Protein AF-A0A3D5HI89-F1 (afdb_monomer)

Secondary structure (DSSP, 8-state):
-HHHHHHHHHTTS--HHHHHHHHHHHHHHHHHHHHHHHHHHHHHHHHHHHHHHHHHTTS-----S----------------

pLDDT: mean 70.7, std 19.3, range [39.62, 94.25]

Sequence (81 aa):
EIAVSDLQTALEGEDLDDINAKAQALSQAAMKIGEAVYKAQQEAEAAGDAASDAQTDGEDVVDADFEEVSNDDSDEEQKAS

Foldseek 3Di:
DVLVVQLVVCVVDDPPVSNVVSVVVVVVVVVVVVVVVVVVVVVVVVVVVVVVVVVCVVDDPPPPPDPPPPPPDDDDDDDDD

Mean predicted aligned error: 17.25 Å

Radius of gyration: 32.46 Å; Cα contacts (8 Å, |Δi|>4): 16; chains: 1; bounding box: 7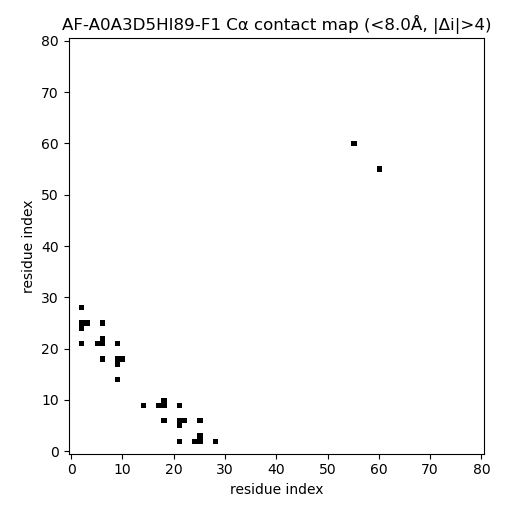3×28×84 Å

Solvent-accessible surface area (backbone atoms only — not comparable to full-atom values): 5035 Å² total; per-residue (Å²): 119,64,50,60,56,54,30,54,59,33,65,76,55,84,53,63,67,58,34,51,54,32,50,53,52,32,51,56,51,50,53,54,49,51,52,51,50,52,50,52,47,50,54,49,50,53,51,52,49,55,52,49,51,68,59,40,79,77,60,86,78,73,72,85,72,70,80,75,78,76,76,86,79,76,88,83,85,87,86,87,132

Structure (mmCIF, N/CA/C/O backbone):
data_AF-A0A3D5HI89-F1
#
_entry.id   AF-A0A3D5HI89-F1
#
loop_
_atom_site.group_PDB
_atom_site.id
_atom_site.type_symbol
_atom_site.label_atom_id
_atom_site.label_alt_id
_atom_site.label_comp_id
_atom_site.label_asym_id
_atom_site.label_entity_id
_atom_site.label_seq_id
_atom_site.pdbx_PDB_ins_code
_atom_site.Cartn_x
_atom_site.Cartn_y
_atom_site.Cartn_z
_atom_site.occupancy
_atom_site.B_iso_or_equiv
_atom_site.auth_seq_id
_atom_site.auth_comp_id
_atom_site.auth_asym_id
_atom_site.auth_atom_id
_atom_site.pdbx_PDB_model_num
ATOM 1 N N . GLU A 1 1 ? -7.440 5.716 -6.125 1.00 57.69 1 GLU A N 1
ATOM 2 C CA . GLU A 1 1 ? -7.218 6.505 -4.890 1.00 57.69 1 GLU A CA 1
ATOM 3 C C . GLU A 1 1 ? -8.201 6.212 -3.749 1.00 57.69 1 GLU A C 1
ATOM 5 O O . GLU A 1 1 ? -7.868 6.490 -2.608 1.00 57.69 1 GLU A O 1
ATOM 10 N N . IL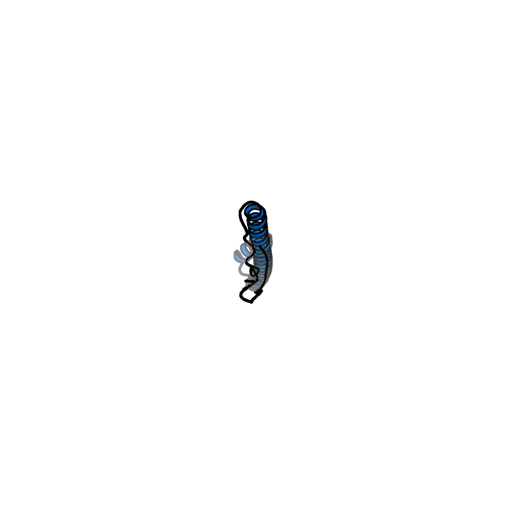E A 1 2 ? -9.356 5.582 -4.006 1.00 72.12 2 ILE A N 1
ATOM 11 C CA . ILE A 1 2 ? -10.414 5.357 -2.999 1.00 72.12 2 ILE A CA 1
ATOM 12 C C . ILE A 1 2 ? -9.961 4.488 -1.801 1.00 72.12 2 ILE A C 1
ATOM 14 O O . ILE A 1 2 ? -10.263 4.820 -0.664 1.00 72.12 2 ILE A O 1
ATOM 18 N N . ALA A 1 3 ? -9.146 3.447 -2.016 1.00 79.44 3 ALA A N 1
ATOM 19 C CA . ALA A 1 3 ? -8.750 2.515 -0.947 1.00 79.44 3 ALA A CA 1
ATOM 20 C C . ALA A 1 3 ? -7.907 3.138 0.188 1.00 79.44 3 ALA A C 1
ATOM 22 O O . ALA A 1 3 ? -7.959 2.657 1.317 1.00 79.44 3 ALA A O 1
ATOM 23 N N . VAL A 1 4 ? -7.130 4.194 -0.091 1.00 86.25 4 VAL A N 1
ATOM 24 C CA . VAL A 1 4 ? -6.336 4.890 0.941 1.00 86.25 4 VAL A CA 1
ATOM 25 C C . VAL A 1 4 ? -7.247 5.743 1.817 1.00 86.25 4 VAL A C 1
ATOM 27 O O . VAL A 1 4 ? -7.174 5.649 3.039 1.00 86.25 4 VAL A O 1
ATOM 30 N N . SER A 1 5 ? -8.122 6.536 1.192 1.00 88.50 5 SER A N 1
ATOM 31 C CA . SER A 1 5 ? -9.079 7.388 1.907 1.00 88.50 5 SER A CA 1
ATOM 32 C C . SER A 1 5 ? -10.043 6.552 2.745 1.00 88.50 5 SER A C 1
ATOM 34 O O . SER A 1 5 ? -10.310 6.883 3.893 1.00 88.50 5 SER A O 1
ATOM 36 N N . ASP A 1 6 ? -10.515 5.434 2.195 1.00 85.38 6 ASP A N 1
ATOM 37 C CA . ASP A 1 6 ? -11.418 4.524 2.891 1.00 85.38 6 ASP A CA 1
ATOM 38 C C . ASP A 1 6 ? -10.775 3.913 4.138 1.00 85.38 6 ASP A C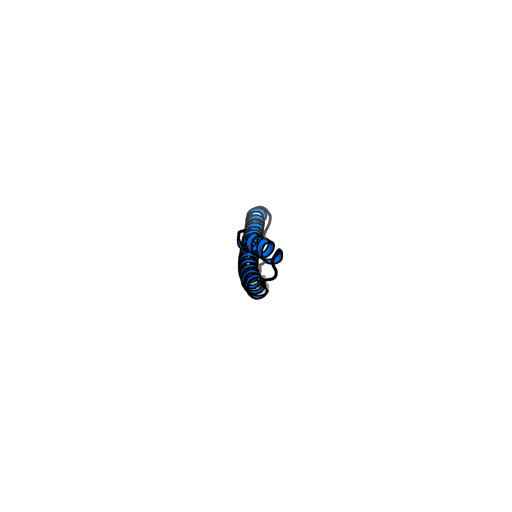 1
ATOM 40 O O . ASP A 1 6 ? -11.436 3.809 5.170 1.00 85.38 6 ASP A O 1
ATOM 44 N N . LEU A 1 7 ? -9.500 3.512 4.055 1.00 87.06 7 LEU A N 1
ATOM 45 C CA . LEU A 1 7 ? -8.755 3.011 5.209 1.00 87.06 7 LEU A CA 1
ATOM 46 C C . LEU A 1 7 ? -8.512 4.118 6.241 1.00 87.06 7 LEU A C 1
ATOM 48 O O . LEU A 1 7 ? -8.645 3.863 7.432 1.00 87.06 7 LEU A O 1
ATOM 52 N N . GLN A 1 8 ? -8.189 5.339 5.804 1.00 89.81 8 GLN A N 1
ATOM 53 C CA . GLN A 1 8 ? -8.019 6.481 6.707 1.00 89.81 8 GLN A CA 1
ATOM 54 C C . GLN A 1 8 ? -9.290 6.762 7.509 1.00 89.81 8 GLN A C 1
ATOM 56 O O . GLN A 1 8 ? -9.206 6.890 8.724 1.00 89.81 8 GLN A O 1
ATOM 61 N N . THR A 1 9 ? -10.460 6.767 6.866 1.00 91.12 9 THR A N 1
ATOM 62 C CA . THR A 1 9 ? -11.742 6.934 7.565 1.00 91.12 9 THR A CA 1
ATOM 63 C C . THR A 1 9 ? -12.033 5.779 8.525 1.00 91.12 9 THR A C 1
ATOM 65 O O . THR A 1 9 ? -12.507 6.015 9.630 1.00 91.12 9 THR A O 1
ATOM 68 N N . ALA A 1 10 ? -11.726 4.532 8.158 1.00 90.38 10 ALA A N 1
ATOM 69 C CA . ALA A 1 10 ? -11.928 3.395 9.062 1.00 90.38 10 ALA A CA 1
ATOM 70 C C . ALA A 1 10 ? -11.017 3.445 10.299 1.00 90.38 10 ALA A C 1
ATOM 72 O O . ALA A 1 10 ? -11.441 3.061 11.385 1.00 90.38 10 ALA A O 1
ATOM 73 N N . LEU A 1 11 ? -9.795 3.972 10.159 1.00 92.75 11 LEU A N 1
ATOM 74 C CA . LEU A 1 11 ? -8.854 4.166 11.269 1.00 92.75 11 LEU A CA 1
ATOM 75 C C . LEU A 1 11 ? -9.306 5.229 12.287 1.00 92.75 11 LEU A C 1
ATOM 77 O O . LEU A 1 11 ? -8.748 5.283 13.380 1.00 92.75 11 LEU A O 1
ATOM 81 N N . GLU A 1 12 ? -10.289 6.069 11.953 1.00 93.75 12 GLU A N 1
ATOM 82 C CA . GLU A 1 12 ? -10.909 7.006 12.902 1.00 93.75 12 GLU A CA 1
ATOM 83 C C . GLU A 1 12 ? -11.924 6.314 13.830 1.00 93.75 12 GLU A C 1
ATOM 85 O O . GLU A 1 12 ? -12.329 6.887 14.842 1.00 93.75 12 GLU A O 1
ATOM 90 N N . GLY A 1 13 ? -12.338 5.091 13.486 1.00 90.94 13 GLY A N 1
ATOM 91 C CA . GLY A 1 13 ? -13.229 4.254 14.280 1.00 90.94 13 GLY A CA 1
ATOM 92 C C . GLY A 1 13 ? -12.501 3.148 15.048 1.00 90.94 13 GLY A C 1
ATOM 93 O O . GLY A 1 13 ? -11.277 3.056 15.072 1.00 90.94 13 GLY A O 1
ATOM 94 N N . GLU A 1 14 ? -13.289 2.276 15.678 1.00 90.06 14 GLU A N 1
ATOM 95 C CA . GLU A 1 14 ? -12.798 1.149 16.492 1.00 90.06 14 GLU A CA 1
ATOM 96 C C . GLU A 1 14 ? -13.145 -0.221 15.878 1.00 90.06 14 GLU A C 1
ATOM 98 O O . GLU A 1 14 ? -12.908 -1.263 16.490 1.00 90.06 14 GLU A O 1
ATOM 103 N N . ASP A 1 15 ? -13.713 -0.238 14.667 1.00 94.25 15 ASP A N 1
ATOM 104 C CA . ASP A 1 15 ? -14.083 -1.469 13.970 1.00 94.25 15 ASP A CA 1
ATOM 105 C C . ASP A 1 15 ? -12.839 -2.136 13.366 1.00 94.25 15 ASP A C 1
ATOM 107 O O . ASP A 1 15 ? -12.402 -1.847 12.249 1.00 94.25 15 ASP A O 1
ATOM 111 N N . LEU A 1 16 ? -12.241 -3.035 14.148 1.00 93.31 16 LEU A N 1
ATOM 112 C CA . LEU A 1 16 ? -11.051 -3.774 13.741 1.00 93.31 16 LEU A CA 1
ATOM 113 C C . LEU A 1 16 ? -11.297 -4.680 12.529 1.00 93.31 16 LEU A C 1
ATOM 115 O O . LEU A 1 16 ? -10.349 -4.927 11.780 1.00 93.31 16 LEU A O 1
ATOM 119 N N . ASP A 1 17 ? -12.517 -5.175 12.321 1.00 94.25 17 ASP A N 1
ATOM 120 C CA . ASP A 1 17 ? -12.829 -6.011 11.161 1.00 94.25 17 ASP A CA 1
ATOM 121 C C . ASP A 1 17 ? -12.840 -5.159 9.883 1.00 94.25 17 ASP A C 1
ATOM 123 O O . ASP A 1 17 ? -12.220 -5.536 8.882 1.00 94.25 17 ASP A O 1
ATOM 127 N N . ASP A 1 18 ? -13.444 -3.968 9.935 1.00 92.50 18 ASP A N 1
ATOM 128 C CA . ASP A 1 18 ? -13.472 -3.027 8.807 1.00 92.50 18 ASP A CA 1
ATOM 129 C C . ASP A 1 18 ? -12.073 -2.483 8.466 1.00 92.50 18 ASP A C 1
ATOM 131 O O . ASP A 1 18 ? -11.665 -2.470 7.297 1.00 92.50 18 ASP A O 1
ATOM 135 N N . ILE A 1 19 ? -11.278 -2.123 9.482 1.00 92.75 19 ILE A N 1
ATOM 136 C CA . ILE A 1 19 ? -9.881 -1.691 9.302 1.00 92.75 19 ILE A CA 1
ATOM 137 C C . ILE A 1 19 ? -9.061 -2.794 8.621 1.00 92.75 19 ILE A C 1
ATOM 139 O O . ILE A 1 19 ? -8.330 -2.519 7.664 1.00 92.75 19 ILE A O 1
ATOM 143 N N . ASN A 1 20 ? -9.191 -4.049 9.066 1.00 93.12 20 ASN A N 1
ATOM 144 C CA . ASN A 1 20 ? -8.469 -5.170 8.462 1.00 93.12 20 ASN A CA 1
ATOM 145 C C . ASN A 1 20 ? -8.896 -5.412 7.009 1.00 93.12 20 ASN A C 1
ATOM 147 O O . ASN A 1 20 ? -8.036 -5.593 6.141 1.00 93.12 20 ASN A O 1
ATOM 151 N N . ALA A 1 21 ? -10.198 -5.378 6.718 1.00 93.94 21 ALA A N 1
ATOM 152 C CA . ALA A 1 21 ? -10.711 -5.557 5.362 1.00 93.94 21 ALA A CA 1
ATOM 153 C C . ALA A 1 21 ? -10.177 -4.476 4.405 1.00 93.94 21 ALA A C 1
ATOM 155 O O . ALA A 1 21 ? -9.674 -4.783 3.317 1.00 93.94 21 ALA A O 1
ATOM 156 N N . LYS A 1 22 ? -10.210 -3.206 4.825 1.00 92.38 22 LYS A N 1
ATOM 157 C CA . LYS A 1 22 ? -9.711 -2.075 4.028 1.00 92.38 22 LYS A CA 1
ATOM 158 C C . LYS A 1 22 ? -8.189 -2.084 3.886 1.00 92.38 22 LYS A C 1
ATOM 160 O O . LYS A 1 22 ? -7.682 -1.772 2.808 1.00 92.38 22 LYS A O 1
ATOM 165 N N . ALA A 1 23 ? -7.451 -2.515 4.909 1.00 91.50 23 ALA A N 1
ATOM 166 C CA . ALA A 1 23 ? -6.000 -2.677 4.831 1.00 91.50 23 ALA A CA 1
ATOM 167 C C . ALA A 1 23 ? -5.597 -3.757 3.812 1.00 91.50 23 ALA A C 1
ATOM 169 O O . ALA A 1 23 ? -4.686 -3.545 3.005 1.00 91.50 23 ALA A O 1
ATOM 170 N N . GLN A 1 24 ? -6.310 -4.887 3.781 1.00 92.62 24 GLN A N 1
ATOM 171 C CA . GLN A 1 24 ? -6.098 -5.922 2.766 1.00 92.62 24 GLN A CA 1
ATOM 172 C C . GLN A 1 24 ? -6.415 -5.414 1.356 1.00 92.62 24 GLN A C 1
ATOM 174 O O . GLN A 1 24 ? -5.654 -5.681 0.423 1.00 92.62 24 GLN A O 1
ATOM 179 N N . ALA A 1 25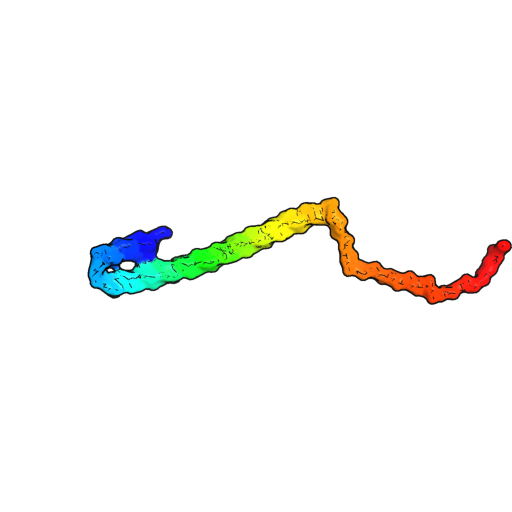 ? -7.504 -4.657 1.191 1.00 91.12 25 ALA A N 1
ATOM 180 C CA . ALA A 1 25 ? -7.861 -4.055 -0.092 1.00 91.12 25 ALA A CA 1
ATOM 181 C C . ALA A 1 25 ? -6.789 -3.064 -0.580 1.00 91.12 25 ALA A C 1
ATOM 183 O O . ALA A 1 25 ? -6.408 -3.089 -1.754 1.00 91.12 25 ALA A O 1
ATOM 184 N N . LEU A 1 26 ? -6.248 -2.237 0.322 1.00 90.75 26 LEU A N 1
ATOM 185 C CA . LEU A 1 26 ? -5.154 -1.321 0.009 1.00 90.75 26 LEU A CA 1
ATOM 186 C C . LEU A 1 26 ? -3.885 -2.073 -0.410 1.00 90.75 26 LEU A C 1
ATOM 188 O O . LEU A 1 26 ? -3.270 -1.715 -1.412 1.00 90.75 26 LEU A O 1
ATOM 192 N N . SER A 1 27 ? -3.512 -3.133 0.311 1.00 89.81 27 SER A N 1
ATOM 193 C CA . SER A 1 27 ? -2.343 -3.954 -0.027 1.00 89.81 27 SER A CA 1
ATOM 194 C C . SER A 1 27 ? -2.463 -4.578 -1.424 1.00 89.81 27 SER A C 1
ATOM 196 O O . SER A 1 27 ? -1.532 -4.492 -2.227 1.00 89.81 27 SER A O 1
ATOM 198 N N . GLN A 1 28 ? -3.637 -5.115 -1.771 1.00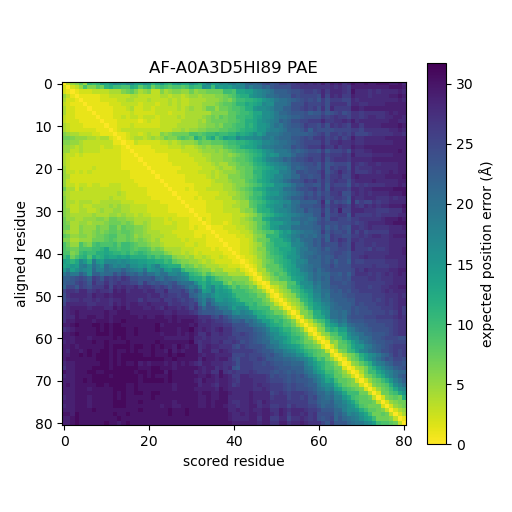 90.19 28 GLN A N 1
ATOM 199 C CA . GLN A 1 28 ? -3.903 -5.663 -3.108 1.00 90.19 28 GLN A CA 1
ATOM 200 C C . GLN A 1 28 ? -3.814 -4.597 -4.208 1.00 90.19 28 GLN A C 1
ATOM 202 O O . GLN A 1 28 ? -3.303 -4.862 -5.298 1.00 90.19 28 GLN A O 1
ATOM 207 N N . ALA A 1 29 ? -4.299 -3.383 -3.937 1.00 89.19 29 ALA A N 1
ATOM 208 C CA . ALA A 1 29 ? -4.157 -2.263 -4.860 1.00 89.19 29 ALA A CA 1
ATOM 209 C C . ALA A 1 29 ? -2.683 -1.852 -5.026 1.00 89.19 29 ALA A C 1
ATOM 211 O O . ALA A 1 29 ? -2.239 -1.623 -6.151 1.00 89.19 29 ALA A O 1
ATOM 212 N N . ALA A 1 30 ? -1.913 -1.820 -3.935 1.00 87.06 30 ALA A N 1
ATOM 213 C CA . ALA A 1 30 ? -0.491 -1.487 -3.953 1.00 87.06 30 ALA A CA 1
ATOM 214 C C . ALA A 1 30 ? 0.334 -2.491 -4.773 1.00 87.06 30 ALA A C 1
ATOM 216 O O . ALA A 1 30 ? 1.188 -2.073 -5.550 1.00 87.06 30 ALA A O 1
ATOM 217 N N . MET A 1 31 ? 0.042 -3.793 -4.680 1.00 89.62 31 MET A N 1
ATOM 218 C CA . MET A 1 31 ? 0.699 -4.814 -5.511 1.00 89.62 31 MET A CA 1
ATOM 219 C C . MET A 1 31 ? 0.470 -4.572 -7.007 1.00 89.62 31 MET A C 1
ATOM 221 O O . MET A 1 31 ? 1.418 -4.601 -7.789 1.00 89.62 31 MET A O 1
ATOM 225 N N . LYS A 1 32 ? -0.771 -4.265 -7.406 1.00 89.69 32 LYS A N 1
ATOM 226 C CA . LYS A 1 32 ? -1.102 -3.957 -8.809 1.00 89.69 32 LYS A CA 1
ATOM 227 C C . LYS A 1 32 ? -0.395 -2.701 -9.307 1.00 89.69 32 LYS A C 1
ATOM 229 O O . LYS A 1 32 ? 0.058 -2.672 -10.447 1.00 89.69 32 LYS A O 1
ATOM 234 N N . ILE A 1 33 ? -0.292 -1.673 -8.462 1.00 87.12 33 ILE A N 1
ATOM 235 C CA . ILE A 1 33 ? 0.468 -0.462 -8.788 1.00 87.12 33 ILE A CA 1
ATOM 236 C C . ILE A 1 33 ? 1.952 -0.804 -8.932 1.00 87.12 33 ILE A C 1
ATOM 238 O O . ILE A 1 33 ? 2.564 -0.361 -9.892 1.00 87.12 33 ILE A O 1
ATOM 242 N N . GLY A 1 34 ? 2.517 -1.623 -8.042 1.00 87.62 34 GLY A N 1
ATOM 243 C CA . GLY A 1 34 ? 3.906 -2.078 -8.137 1.00 87.62 34 GLY A CA 1
ATOM 244 C C . GLY A 1 34 ? 4.203 -2.792 -9.457 1.00 87.62 34 GLY A C 1
ATOM 245 O O . GLY A 1 34 ? 5.175 -2.454 -10.127 1.00 87.62 34 GLY A O 1
ATOM 246 N N . GLU A 1 35 ? 3.329 -3.705 -9.889 1.00 88.12 35 GLU A N 1
ATOM 247 C CA . GLU A 1 35 ? 3.445 -4.338 -11.209 1.00 88.12 35 GLU A CA 1
ATOM 248 C C . GLU A 1 35 ? 3.318 -3.336 -12.359 1.00 88.12 35 GLU A C 1
ATOM 250 O O . GLU A 1 35 ? 4.079 -3.413 -13.321 1.00 88.12 35 GLU A O 1
ATOM 255 N N . ALA A 1 36 ? 2.363 -2.407 -12.288 1.00 87.25 36 ALA A N 1
ATOM 256 C CA . ALA A 1 36 ? 2.173 -1.400 -13.328 1.00 87.25 36 ALA A CA 1
ATOM 257 C C . ALA A 1 36 ? 3.371 -0.445 -13.425 1.00 87.25 36 ALA A C 1
ATOM 259 O O . ALA A 1 36 ? 3.797 -0.117 -14.526 1.00 87.25 36 ALA A O 1
ATOM 260 N N . VAL A 1 37 ? 3.946 -0.043 -12.290 1.00 87.50 37 VAL A N 1
ATOM 261 C CA . VAL A 1 37 ? 5.150 0.794 -12.222 1.00 87.50 37 VAL A CA 1
ATOM 262 C C . VAL A 1 37 ? 6.356 0.038 -12.762 1.00 87.50 37 VAL A C 1
ATOM 264 O O . VAL A 1 37 ? 7.095 0.601 -13.556 1.00 87.50 37 VAL A O 1
ATOM 267 N N . TYR A 1 38 ? 6.538 -1.233 -12.401 1.00 87.56 38 TYR A N 1
ATOM 268 C CA . TYR A 1 38 ? 7.642 -2.038 -12.923 1.00 87.56 38 TYR A CA 1
ATOM 269 C C . TYR A 1 38 ? 7.524 -2.279 -14.435 1.00 87.56 38 TYR A C 1
ATOM 271 O O . TYR A 1 38 ? 8.522 -2.211 -15.147 1.00 87.56 38 TYR A O 1
ATOM 279 N N . LYS A 1 39 ? 6.307 -2.506 -14.949 1.00 86.69 39 LYS A N 1
ATOM 280 C CA . LYS A 1 39 ? 6.046 -2.578 -16.397 1.00 86.69 39 LYS A CA 1
ATO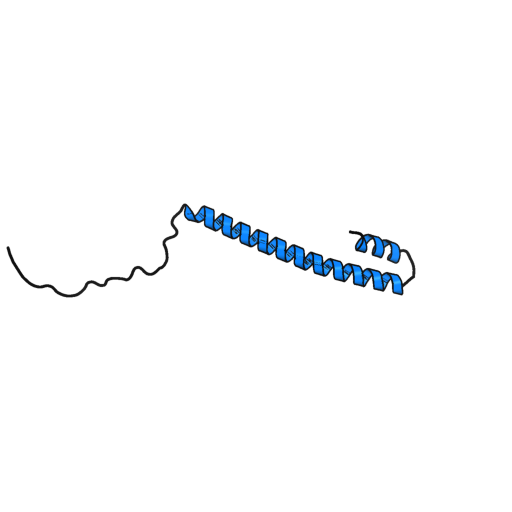M 281 C C . LYS A 1 39 ? 6.335 -1.248 -17.086 1.00 86.69 39 LYS A C 1
ATOM 283 O O . LYS A 1 39 ? 7.046 -1.238 -18.078 1.00 86.69 39 LYS A O 1
ATOM 288 N N . ALA A 1 40 ? 5.855 -0.139 -16.526 1.00 84.06 40 ALA A N 1
ATOM 289 C CA . ALA A 1 40 ? 6.121 1.192 -17.062 1.00 84.06 40 ALA A CA 1
ATOM 290 C C . ALA A 1 40 ? 7.619 1.542 -17.030 1.00 84.06 40 ALA A C 1
ATOM 292 O O . ALA A 1 40 ? 8.113 2.187 -17.947 1.00 84.06 40 ALA A O 1
ATOM 293 N N . GLN A 1 41 ? 8.350 1.103 -16.001 1.00 82.44 41 GLN A N 1
ATOM 294 C CA . GLN A 1 41 ? 9.802 1.262 -15.915 1.00 82.44 41 GLN A CA 1
ATOM 295 C C . GLN A 1 41 ? 10.525 0.423 -16.965 1.00 82.44 41 GLN A C 1
ATOM 297 O O . GLN A 1 41 ? 11.361 0.975 -17.663 1.00 82.44 41 GLN A O 1
ATOM 302 N N . GLN A 1 42 ? 10.167 -0.852 -17.140 1.00 81.50 42 GLN A N 1
ATOM 303 C CA . GLN A 1 42 ? 10.738 -1.686 -18.204 1.00 81.50 42 GLN A CA 1
ATOM 304 C C . GLN A 1 42 ? 10.435 -1.142 -19.602 1.00 81.50 42 GLN A C 1
ATOM 306 O O . GLN A 1 42 ? 11.311 -1.146 -20.457 1.00 81.50 42 GLN A O 1
ATOM 311 N N . GLU A 1 43 ? 9.218 -0.655 -19.848 1.00 75.00 43 GLU A N 1
ATOM 312 C CA . GLU A 1 43 ? 8.868 -0.015 -21.120 1.00 75.00 43 GLU A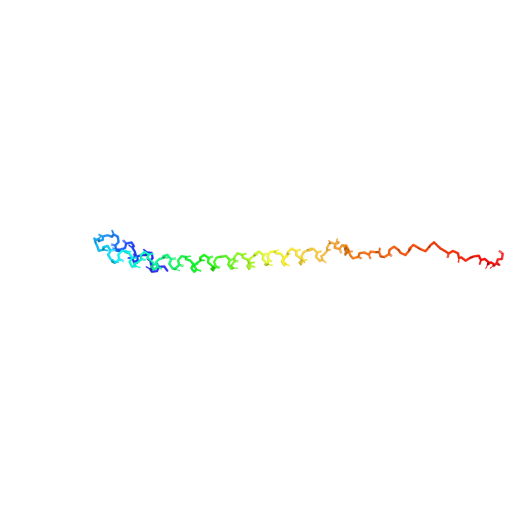 CA 1
ATOM 313 C C . GLU A 1 43 ? 9.662 1.283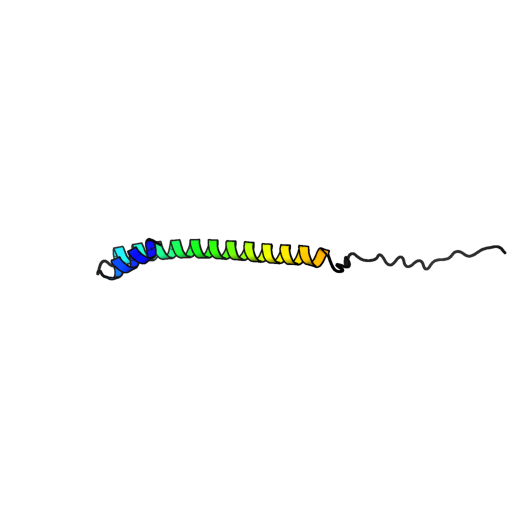 -21.332 1.00 75.00 43 GLU A C 1
ATOM 315 O O . GLU A 1 43 ? 10.095 1.558 -22.448 1.00 75.00 43 GLU A O 1
ATOM 320 N N . ALA A 1 44 ? 9.907 2.058 -20.272 1.00 71.00 44 ALA A N 1
ATOM 321 C CA . ALA A 1 44 ? 10.737 3.258 -20.337 1.00 71.00 44 ALA A CA 1
ATOM 322 C C . ALA A 1 44 ? 12.233 2.942 -20.534 1.00 71.00 44 ALA A C 1
ATOM 324 O O . ALA A 1 44 ? 12.903 3.657 -21.274 1.00 71.00 44 ALA A O 1
ATOM 325 N N . GLU A 1 45 ? 12.753 1.877 -19.919 1.00 65.81 45 GLU A N 1
ATOM 326 C CA . GLU A 1 45 ? 14.126 1.391 -20.124 1.00 65.81 45 GLU A CA 1
ATOM 327 C C . GLU A 1 45 ? 14.308 0.835 -21.539 1.00 65.81 45 GLU A C 1
ATOM 329 O O . GLU A 1 45 ? 15.256 1.214 -22.217 1.00 65.81 45 GLU A O 1
ATOM 334 N N . ALA A 1 46 ? 13.358 0.042 -22.043 1.00 59.47 46 ALA A N 1
ATOM 335 C CA . ALA A 1 46 ? 13.372 -0.453 -23.420 1.00 59.47 46 ALA A CA 1
ATOM 336 C C . ALA A 1 46 ? 13.242 0.680 -24.457 1.00 59.47 46 ALA A C 1
ATOM 338 O O . ALA A 1 46 ? 13.847 0.618 -25.524 1.00 59.47 46 ALA A O 1
ATOM 339 N N . ALA A 1 47 ? 12.492 1.744 -24.149 1.00 56.22 47 ALA A N 1
ATOM 340 C CA . ALA A 1 47 ? 12.428 2.940 -24.989 1.00 56.22 47 ALA A CA 1
ATOM 341 C C . ALA A 1 47 ? 13.715 3.788 -24.925 1.00 56.22 47 ALA A C 1
ATOM 343 O O . ALA A 1 47 ? 14.062 4.439 -25.909 1.00 56.22 47 ALA A O 1
ATOM 344 N N . GLY A 1 48 ? 14.430 3.779 -23.795 1.00 54.88 48 GLY A N 1
ATOM 345 C CA . GLY A 1 48 ? 15.744 4.414 -23.647 1.00 54.88 48 GLY A CA 1
ATOM 346 C C . GLY A 1 48 ? 16.862 3.664 -24.379 1.00 54.88 48 GLY A C 1
ATOM 347 O O . GLY A 1 48 ? 17.751 4.300 -24.948 1.00 54.88 48 GLY A O 1
ATOM 348 N N . ASP A 1 49 ? 16.775 2.334 -24.424 1.00 49.97 49 ASP A N 1
ATOM 349 C CA . ASP A 1 49 ? 17.689 1.467 -25.172 1.00 49.97 49 ASP A CA 1
ATOM 350 C C . ASP A 1 49 ? 17.454 1.604 -26.684 1.00 49.97 49 ASP A C 1
ATOM 352 O O . ASP A 1 49 ? 18.391 1.884 -27.418 1.00 49.97 49 ASP A O 1
ATOM 356 N N . ALA A 1 50 ? 16.195 1.611 -27.146 1.00 50.16 50 ALA A N 1
ATOM 357 C CA . ALA A 1 50 ? 15.856 1.865 -28.554 1.00 50.16 50 ALA A CA 1
ATOM 358 C C . ALA A 1 50 ? 16.213 3.290 -29.036 1.00 50.16 50 ALA A C 1
ATOM 360 O O . ALA A 1 50 ? 16.490 3.498 -30.217 1.00 50.16 50 ALA A O 1
ATOM 361 N N . ALA A 1 51 ? 16.213 4.287 -28.142 1.00 49.28 51 ALA A N 1
ATOM 362 C CA . ALA A 1 51 ? 16.679 5.642 -28.452 1.00 49.28 51 ALA A CA 1
ATOM 363 C C . ALA A 1 51 ? 18.213 5.762 -28.443 1.00 49.28 51 ALA A C 1
ATOM 365 O O . ALA A 1 51 ? 18.754 6.612 -29.149 1.00 49.28 51 ALA A O 1
ATOM 366 N N . SER A 1 52 ? 18.909 4.919 -27.673 1.00 49.38 52 SER A N 1
ATOM 367 C CA . SER A 1 52 ? 20.371 4.813 -27.724 1.00 49.38 52 SER A CA 1
ATOM 368 C C . SER A 1 52 ? 20.825 4.027 -28.956 1.00 49.38 52 SER A C 1
ATOM 370 O O . SER A 1 52 ? 21.796 4.429 -29.589 1.00 49.38 52 SER A O 1
ATOM 372 N N . ASP A 1 53 ? 20.081 3.001 -29.371 1.00 46.53 53 ASP A N 1
ATOM 373 C CA . ASP A 1 53 ? 20.335 2.224 -30.592 1.00 46.53 53 ASP A CA 1
ATOM 374 C C . ASP A 1 53 ? 20.142 3.095 -31.851 1.00 46.53 53 ASP A C 1
ATOM 376 O O . ASP A 1 53 ? 21.035 3.227 -32.681 1.00 46.53 53 ASP A O 1
ATOM 380 N N . ALA A 1 54 ? 19.053 3.875 -31.912 1.00 51.06 54 ALA A N 1
ATOM 381 C CA . ALA A 1 54 ? 18.796 4.805 -33.019 1.00 51.06 54 ALA A CA 1
ATOM 382 C C . ALA A 1 54 ? 19.750 6.019 -33.085 1.00 51.06 54 ALA A C 1
ATOM 384 O O . ALA A 1 54 ? 19.780 6.714 -34.102 1.00 51.06 54 ALA A O 1
ATOM 385 N N . GLN A 1 55 ? 20.499 6.312 -32.014 1.00 47.62 55 GLN A N 1
ATOM 386 C CA . GLN A 1 55 ? 21.540 7.349 -32.014 1.00 47.62 55 GLN A CA 1
ATOM 387 C C . GLN A 1 55 ? 22.943 6.762 -32.251 1.00 47.62 55 GLN A C 1
ATOM 389 O O . GLN A 1 55 ? 23.831 7.495 -32.678 1.00 47.62 55 GLN A O 1
ATOM 394 N N . THR A 1 56 ? 23.129 5.453 -32.045 1.00 47.34 56 THR A N 1
ATOM 395 C CA . THR A 1 56 ? 24.383 4.732 -32.336 1.00 47.34 56 THR A CA 1
ATOM 396 C C . THR A 1 56 ? 24.411 4.185 -33.773 1.00 47.34 56 THR A C 1
ATOM 398 O O . THR A 1 56 ? 25.484 3.970 -34.319 1.00 47.34 56 THR A O 1
ATOM 401 N N . ASP A 1 57 ? 23.268 4.112 -34.467 1.00 49.41 57 ASP A N 1
ATOM 402 C CA . ASP A 1 57 ? 23.180 3.861 -35.923 1.00 49.41 57 ASP A CA 1
ATOM 403 C C . ASP A 1 57 ? 23.804 4.982 -36.797 1.00 49.41 57 ASP A C 1
ATOM 405 O O . ASP A 1 57 ? 23.852 4.892 -38.026 1.00 49.41 57 ASP A O 1
ATOM 409 N N . GLY A 1 58 ? 24.273 6.075 -36.181 1.00 51.16 58 GLY A N 1
ATOM 410 C CA . GLY A 1 58 ? 24.970 7.173 -36.856 1.00 51.16 58 GLY A CA 1
ATOM 411 C C . GLY A 1 58 ? 26.496 7.156 -36.732 1.00 51.16 58 GLY A C 1
ATOM 412 O O . GLY A 1 58 ? 27.160 7.818 -37.530 1.00 51.16 58 GLY A O 1
ATOM 413 N N . GLU A 1 59 ? 27.062 6.426 -35.768 1.00 55.00 59 GLU A N 1
ATOM 414 C CA . GLU A 1 59 ? 28.487 6.488 -35.428 1.00 55.00 59 GLU A CA 1
ATOM 415 C C . GLU A 1 59 ? 29.026 5.090 -35.076 1.00 55.00 59 GLU A C 1
ATOM 417 O O . GLU A 1 59 ? 29.005 4.658 -33.930 1.00 55.00 59 GLU A O 1
ATOM 422 N N . ASP A 1 60 ? 29.565 4.418 -36.098 1.00 54.22 60 ASP A N 1
ATOM 423 C CA . ASP A 1 60 ? 30.642 3.423 -35.978 1.00 54.22 60 ASP A CA 1
ATOM 424 C C . ASP A 1 60 ? 30.347 2.184 -35.107 1.00 54.22 60 ASP A C 1
ATOM 426 O O . ASP A 1 60 ? 31.169 1.759 -34.291 1.00 54.22 60 ASP A O 1
ATOM 430 N N . VAL A 1 61 ? 29.190 1.542 -35.311 1.00 54.69 61 VAL A N 1
ATOM 431 C CA . VAL A 1 61 ? 29.018 0.136 -34.912 1.00 54.69 61 VAL A CA 1
ATOM 432 C C . VAL A 1 61 ? 29.791 -0.725 -35.909 1.00 54.69 61 VAL A C 1
ATOM 434 O O . VAL A 1 61 ? 29.281 -1.162 -36.938 1.00 54.69 61 VAL A O 1
ATOM 437 N N . VAL A 1 62 ? 31.073 -0.921 -35.615 1.00 54.00 62 VAL A N 1
ATOM 438 C CA . VAL A 1 62 ? 31.882 -1.983 -36.207 1.00 54.00 62 VAL A CA 1
ATOM 439 C C . VAL A 1 62 ? 31.268 -3.303 -35.748 1.00 54.00 62 VAL A C 1
ATOM 441 O O . VAL A 1 62 ? 31.429 -3.690 -34.588 1.00 54.00 62 VAL A O 1
ATOM 444 N N . ASP A 1 63 ? 30.533 -3.966 -36.644 1.00 50.38 63 ASP A N 1
ATOM 445 C CA . ASP A 1 63 ? 30.054 -5.331 -36.451 1.00 50.38 63 ASP A CA 1
ATOM 446 C C . ASP A 1 63 ? 31.241 -6.204 -36.035 1.00 50.38 63 ASP A C 1
ATOM 448 O O . ASP A 1 63 ? 32.151 -6.490 -36.813 1.00 50.38 63 ASP A O 1
ATOM 452 N N . ALA A 1 64 ? 31.236 -6.641 -34.778 1.00 54.94 64 ALA A N 1
ATOM 453 C CA . ALA A 1 64 ? 32.166 -7.632 -34.254 1.00 54.94 64 ALA A CA 1
ATOM 454 C C . ALA A 1 64 ? 31.861 -9.047 -34.792 1.00 54.94 64 ALA A C 1
ATOM 456 O O . ALA A 1 64 ? 32.213 -10.043 -34.156 1.00 54.94 64 ALA A O 1
ATOM 457 N N . ASP A 1 65 ? 31.230 -9.150 -35.963 1.00 53.50 65 ASP A N 1
ATOM 458 C CA . ASP A 1 65 ? 31.177 -10.367 -36.756 1.00 53.50 65 ASP A CA 1
ATOM 459 C C . ASP A 1 65 ? 32.496 -10.491 -37.518 1.00 53.50 65 ASP A C 1
ATOM 461 O O . ASP A 1 65 ? 32.643 -10.078 -38.663 1.00 53.50 65 ASP A O 1
ATOM 465 N N . PHE A 1 66 ? 33.481 -11.024 -36.793 1.00 50.78 66 PHE A N 1
ATOM 466 C CA . PHE A 1 66 ? 34.533 -11.900 -37.297 1.00 50.78 66 PHE A CA 1
ATOM 467 C C . PHE A 1 66 ? 34.915 -11.646 -38.764 1.00 50.78 66 PHE A C 1
ATOM 469 O O . PHE A 1 66 ? 34.447 -12.330 -39.675 1.00 50.78 66 PHE A O 1
ATOM 476 N N . GLU A 1 67 ? 35.816 -10.687 -38.979 1.00 50.19 67 GLU A N 1
ATOM 477 C CA . GLU A 1 67 ? 36.628 -10.648 -40.188 1.00 50.19 67 GLU A CA 1
ATOM 478 C C . GLU A 1 67 ? 37.349 -12.002 -40.256 1.00 50.19 67 GLU A C 1
ATOM 480 O O . GLU A 1 67 ? 38.291 -12.271 -39.504 1.00 50.19 67 GLU A O 1
ATOM 485 N N . GLU A 1 68 ? 36.809 -12.912 -41.071 1.00 54.03 68 GLU A N 1
ATOM 486 C CA . GLU A 1 68 ? 37.451 -14.160 -41.444 1.00 54.03 68 GLU A CA 1
ATOM 487 C C . GLU A 1 68 ? 38.820 -13.766 -41.980 1.00 54.03 68 GLU A C 1
ATOM 489 O O . GLU A 1 68 ? 38.948 -13.264 -43.097 1.00 54.03 68 GLU A O 1
ATOM 494 N N . VAL A 1 69 ? 39.839 -13.932 -41.135 1.00 57.16 69 VAL A N 1
ATOM 495 C CA . VAL A 1 69 ? 41.236 -13.808 -41.517 1.00 57.16 69 VAL A CA 1
ATOM 496 C C . VAL A 1 69 ? 41.448 -14.853 -42.600 1.00 57.16 69 VAL A C 1
ATOM 498 O O . VAL A 1 69 ? 41.747 -16.015 -42.323 1.00 57.16 69 VAL A O 1
ATOM 501 N N . SER A 1 70 ? 41.251 -14.435 -43.848 1.00 46.31 70 SER A N 1
ATOM 502 C CA . SER A 1 70 ? 41.736 -15.131 -45.023 1.00 46.31 70 SER A CA 1
ATOM 503 C C . SER A 1 70 ? 43.250 -15.032 -44.941 1.00 46.31 70 SER A C 1
ATOM 505 O O . SER A 1 70 ? 43.874 -14.105 -45.452 1.00 46.31 70 SER A O 1
ATOM 507 N N . ASN A 1 71 ? 43.828 -15.954 -44.176 1.00 42.25 71 ASN A N 1
ATOM 508 C CA . ASN A 1 71 ? 45.248 -16.217 -44.155 1.00 42.25 71 ASN A CA 1
ATOM 509 C C . ASN A 1 71 ? 45.592 -16.848 -45.507 1.00 42.25 71 ASN A C 1
ATOM 511 O O . ASN A 1 71 ? 45.691 -18.070 -45.618 1.00 42.25 71 ASN A O 1
ATOM 515 N N . ASP A 1 72 ? 45.690 -16.013 -46.540 1.00 46.44 72 ASP A N 1
ATOM 516 C CA . ASP A 1 72 ? 46.207 -16.408 -47.845 1.00 46.44 72 ASP A CA 1
ATOM 517 C C . ASP A 1 72 ? 47.733 -16.467 -47.746 1.00 46.44 72 ASP A C 1
ATOM 519 O O . ASP A 1 72 ? 48.469 -15.547 -48.093 1.00 46.44 72 ASP A O 1
ATOM 523 N N . ASP A 1 73 ? 48.187 -17.557 -47.141 1.00 52.97 73 ASP A N 1
ATOM 524 C CA . ASP A 1 73 ? 49.574 -17.989 -47.116 1.00 52.97 73 ASP A CA 1
ATOM 525 C C . ASP A 1 73 ? 49.575 -19.377 -47.761 1.00 52.97 73 ASP A C 1
ATOM 527 O O . ASP A 1 73 ? 49.427 -20.385 -47.070 1.00 52.97 73 ASP A O 1
ATOM 531 N N . SER A 1 74 ? 49.594 -19.431 -49.099 1.00 47.16 74 SER A N 1
ATOM 532 C CA . SER A 1 74 ? 49.950 -20.617 -49.898 1.00 47.16 74 SER A CA 1
ATOM 533 C C . SER A 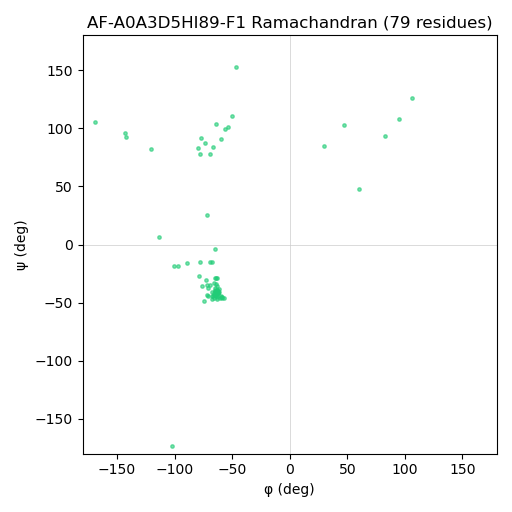1 74 ? 50.131 -20.258 -51.378 1.00 47.16 74 SER A C 1
ATOM 535 O O . SER A 1 74 ? 49.169 -20.071 -52.110 1.00 47.16 74 SER A O 1
ATOM 537 N N . ASP A 1 75 ? 51.399 -20.231 -51.789 1.00 49.69 75 ASP A N 1
ATOM 538 C CA . ASP A 1 75 ? 51.896 -20.800 -53.046 1.00 49.69 75 ASP A CA 1
ATOM 539 C C . ASP A 1 75 ? 51.141 -20.504 -54.358 1.00 49.69 75 ASP A C 1
ATOM 541 O O . ASP A 1 75 ? 50.257 -21.255 -54.758 1.00 49.69 75 ASP A O 1
ATOM 545 N N . GLU A 1 76 ? 51.677 -19.585 -55.173 1.00 44.44 76 GLU A N 1
ATOM 546 C CA . GLU A 1 76 ? 51.814 -19.908 -56.599 1.00 44.44 76 GLU A CA 1
ATOM 547 C C . GLU A 1 76 ? 53.102 -19.331 -57.203 1.00 44.44 76 GLU A C 1
ATOM 549 O O . GLU A 1 76 ? 53.248 -18.172 -57.594 1.00 44.44 76 GLU A O 1
ATOM 554 N N . GLU A 1 77 ? 54.086 -20.218 -57.229 1.00 49.59 77 GLU A N 1
ATOM 555 C CA . GLU A 1 77 ? 55.197 -20.231 -58.156 1.00 49.59 77 GLU A CA 1
ATOM 556 C C . GLU A 1 77 ? 54.731 -20.030 -59.624 1.00 49.59 77 GLU A C 1
ATOM 558 O O . GLU A 1 77 ? 53.662 -20.468 -60.029 1.00 49.59 77 GLU A O 1
ATOM 563 N N . GLN A 1 78 ? 55.639 -19.471 -60.438 1.00 47.69 78 GLN A N 1
ATOM 564 C CA . GLN A 1 78 ? 55.725 -19.534 -61.910 1.00 47.69 78 GLN A CA 1
ATOM 565 C C . GLN A 1 78 ? 55.121 -18.409 -62.790 1.00 47.69 78 GLN A C 1
ATOM 567 O O . GLN A 1 78 ? 53.963 -18.407 -63.184 1.00 47.69 78 GLN A O 1
ATOM 572 N N . LYS A 1 79 ? 56.085 -17.657 -63.351 1.00 46.28 79 LYS A N 1
ATOM 573 C CA . LYS A 1 79 ? 56.339 -17.393 -64.789 1.00 46.28 79 LYS A CA 1
ATOM 574 C C . LYS A 1 79 ? 55.990 -16.020 -65.379 1.00 46.28 79 LYS A C 1
ATOM 576 O O . LYS A 1 79 ? 54.843 -15.628 -65.509 1.00 46.28 79 LYS A O 1
ATOM 581 N N . ALA A 1 80 ? 57.056 -15.488 -65.989 1.00 48.03 80 ALA A N 1
ATOM 582 C CA . ALA A 1 80 ? 57.109 -14.663 -67.195 1.00 48.03 80 ALA A CA 1
ATOM 583 C C . ALA A 1 80 ? 56.834 -13.162 -67.028 1.00 48.03 80 ALA A C 1
ATOM 585 O O . ALA A 1 80 ? 55.735 -12.681 -67.284 1.00 48.03 80 ALA A O 1
ATOM 586 N N . SER A 1 81 ? 57.891 -12.367 -66.854 1.00 39.62 81 SER A N 1
ATOM 587 C CA . SER A 1 81 ? 58.723 -11.816 -67.945 1.00 39.62 81 SER A CA 1
ATOM 588 C C . SER A 1 81 ? 59.915 -11.050 -67.379 1.00 39.62 81 SER A C 1
ATOM 590 O O . SER A 1 81 ? 59.793 -10.551 -66.241 1.00 39.62 81 SER A O 1
#